Protein AF-A0A7S1PV96-F1 (afdb_monomer)

Secondary structure (DSSP, 8-state):
--PPPP-------S-----EETT-GGGGTTSPPP-TT-EEEE-TT-EEEE-S-PPPEEEEEESSEEEE-TTS-----EEEEEESSSEEES--SSS---S--

Foldseek 3Di:
DDDDDDPPPPPDPDDDADEAEQQDCVQVVNHGHDAAQAEEEQADSYHYEDPAAHHAYAEYEFNAHYEYDLPEAYDHHYVYYHYDVYYYYYADPVGHRPYHD

Structure (mmCIF, N/CA/C/O backbone):
data_AF-A0A7S1PV96-F1
#
_entry.id   AF-A0A7S1PV96-F1
#
loop_
_atom_site.group_PDB
_atom_site.id
_atom_site.type_symbol
_atom_site.label_atom_id
_atom_site.label_alt_id
_atom_site.label_comp_id
_atom_site.label_asym_id
_atom_site.label_entity_id
_atom_site.label_seq_id
_atom_site.pdbx_PDB_ins_code
_atom_site.Cartn_x
_atom_site.Cartn_y
_atom_site.Cartn_z
_atom_site.occupancy
_atom_site.B_iso_or_equiv
_atom_site.auth_seq_id
_atom_site.auth_comp_id
_atom_site.auth_asym_id
_atom_site.auth_atom_id
_atom_site.pdbx_PDB_model_num
ATOM 1 N N . VAL A 1 1 ? -42.827 25.009 -18.031 1.00 42.06 1 VAL A N 1
ATOM 2 C CA . VAL A 1 1 ? -41.411 24.624 -18.232 1.00 42.06 1 VAL A CA 1
ATOM 3 C C . VAL A 1 1 ? -40.568 25.651 -17.501 1.00 42.06 1 VAL A C 1
ATOM 5 O O . VAL A 1 1 ? -40.749 26.827 -17.779 1.00 42.06 1 VAL A O 1
ATOM 8 N N . GLY A 1 2 ? -39.759 25.236 -16.527 1.00 37.66 2 GLY A N 1
ATOM 9 C CA . GLY A 1 2 ? -38.915 26.142 -15.740 1.00 37.66 2 GLY A CA 1
ATOM 10 C C . GLY A 1 2 ? -38.815 25.703 -14.283 1.00 37.66 2 GLY A C 1
ATOM 11 O O . GLY A 1 2 ? -39.507 26.248 -13.433 1.00 37.66 2 GLY A O 1
ATOM 12 N N . ALA A 1 3 ? -37.998 24.685 -14.011 1.00 38.09 3 ALA A N 1
ATOM 13 C CA . ALA A 1 3 ? -37.582 24.362 -12.651 1.00 38.09 3 ALA A CA 1
ATOM 14 C C . ALA A 1 3 ? -36.321 25.176 -12.338 1.00 38.09 3 ALA A C 1
ATOM 16 O O . ALA A 1 3 ? -35.302 25.044 -13.014 1.00 38.09 3 ALA A O 1
ATOM 17 N N . THR A 1 4 ? -36.421 26.047 -11.341 1.00 42.91 4 THR A N 1
ATOM 18 C CA . THR A 1 4 ? -35.312 26.805 -10.761 1.00 42.91 4 THR A CA 1
ATOM 19 C C . THR A 1 4 ? -34.338 25.828 -10.084 1.00 42.91 4 THR A C 1
ATOM 21 O O . THR A 1 4 ? -34.804 24.977 -9.321 1.00 42.91 4 THR A O 1
ATOM 24 N N . PRO A 1 5 ? -33.013 25.905 -10.311 1.00 41.81 5 PRO A N 1
ATOM 25 C CA . PRO A 1 5 ? -32.063 25.053 -9.605 1.00 41.81 5 PRO A CA 1
ATOM 26 C C . PRO A 1 5 ? -32.048 25.439 -8.124 1.00 41.81 5 PRO A C 1
ATOM 28 O O . PRO A 1 5 ? -31.762 26.583 -7.771 1.00 41.81 5 PRO A O 1
ATOM 31 N N . ALA A 1 6 ? -32.393 24.493 -7.254 1.00 46.78 6 ALA A N 1
ATOM 32 C CA . ALA A 1 6 ? -32.249 24.655 -5.818 1.00 46.78 6 ALA A CA 1
ATOM 33 C C . ALA A 1 6 ? -30.753 24.661 -5.472 1.00 46.78 6 ALA A C 1
ATOM 35 O O . ALA A 1 6 ? -30.044 23.687 -5.722 1.00 46.78 6 ALA A O 1
ATOM 36 N N . ASN A 1 7 ? -30.284 25.763 -4.891 1.00 51.75 7 ASN A N 1
ATOM 37 C CA . ASN A 1 7 ? -28.952 25.877 -4.309 1.00 51.75 7 ASN A CA 1
ATOM 38 C C . ASN A 1 7 ? -28.863 24.955 -3.083 1.00 51.75 7 ASN A C 1
ATOM 40 O O . ASN A 1 7 ? -29.189 25.349 -1.964 1.00 51.75 7 ASN A O 1
ATOM 44 N N . GLY A 1 8 ? -28.459 23.706 -3.300 1.00 38.81 8 G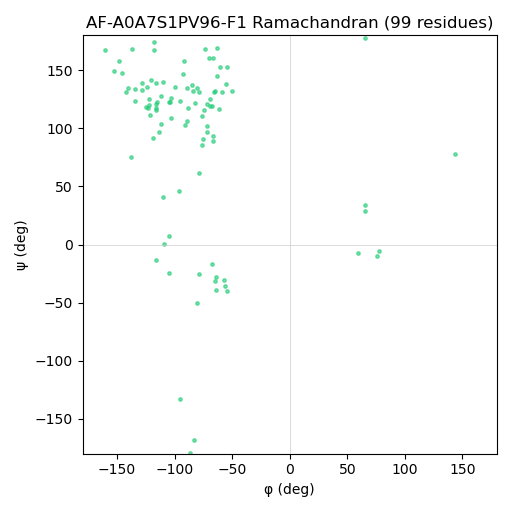LY A N 1
ATOM 45 C CA . GLY A 1 8 ? -28.098 22.787 -2.230 1.00 38.81 8 GLY A CA 1
ATOM 46 C C . GLY A 1 8 ? -26.733 23.165 -1.670 1.00 38.81 8 GLY A C 1
ATOM 47 O O . GLY A 1 8 ? -25.713 22.693 -2.161 1.00 38.81 8 GLY A O 1
ATOM 48 N N . ASN A 1 9 ? -26.699 24.013 -0.642 1.00 49.50 9 ASN A N 1
ATOM 49 C CA . ASN A 1 9 ? -25.502 24.184 0.177 1.00 49.50 9 ASN A CA 1
ATOM 50 C C . ASN A 1 9 ? -25.252 22.879 0.945 1.00 49.50 9 ASN A C 1
ATOM 52 O O . ASN A 1 9 ? -25.803 22.672 2.025 1.00 49.50 9 ASN A O 1
ATOM 56 N N . ALA A 1 10 ? -24.432 21.986 0.394 1.00 57.59 10 ALA A N 1
ATOM 57 C CA . ALA A 1 10 ? -23.911 20.850 1.140 1.00 57.59 10 ALA A CA 1
ATOM 58 C C . ALA A 1 10 ? -22.795 21.350 2.069 1.00 57.59 10 ALA A C 1
ATOM 60 O O . ALA A 1 10 ? -21.617 21.334 1.719 1.00 57.59 10 ALA A O 1
ATOM 61 N N . VAL A 1 11 ? -23.163 21.835 3.257 1.00 61.00 11 VAL A N 1
ATOM 62 C CA . VAL A 1 11 ? -22.195 22.010 4.345 1.00 61.00 11 VAL A CA 1
ATOM 63 C C . VAL A 1 11 ? -21.841 20.612 4.831 1.00 61.00 11 VAL A C 1
ATOM 65 O O . VAL A 1 11 ? -22.587 20.010 5.599 1.00 61.00 11 VAL A O 1
ATOM 68 N N . VAL A 1 12 ? -20.733 20.061 4.341 1.00 59.75 12 VAL A N 1
ATOM 69 C CA . VAL A 1 12 ? -20.205 18.818 4.898 1.00 59.75 12 VAL A CA 1
ATOM 70 C C . VAL A 1 12 ? -19.260 19.153 6.034 1.00 59.75 12 VAL A C 1
ATOM 72 O O . VAL A 1 12 ? -18.139 19.609 5.833 1.00 59.75 12 VAL A O 1
ATOM 75 N N . THR A 1 13 ? -19.738 18.909 7.248 1.00 63.22 13 THR A N 1
ATOM 76 C CA . THR A 1 13 ? -18.966 18.974 8.489 1.00 63.22 13 THR A CA 1
ATOM 77 C C . THR A 1 13 ? -18.130 17.696 8.633 1.00 63.22 13 THR A C 1
ATOM 79 O O . THR A 1 13 ? -18.347 16.890 9.531 1.00 63.22 13 THR A O 1
ATOM 82 N N . GLY A 1 14 ? -17.218 17.452 7.690 1.00 62.22 14 GLY A N 1
ATOM 83 C CA . GLY A 1 14 ? -16.395 16.245 7.649 1.00 62.22 14 GLY A CA 1
ATOM 84 C C . GLY A 1 14 ? -15.063 16.489 6.949 1.00 62.22 14 GLY A C 1
ATOM 85 O O . GLY A 1 14 ? -14.964 17.325 6.054 1.00 62.22 14 GLY A O 1
ATOM 86 N N . THR A 1 15 ? -14.022 15.769 7.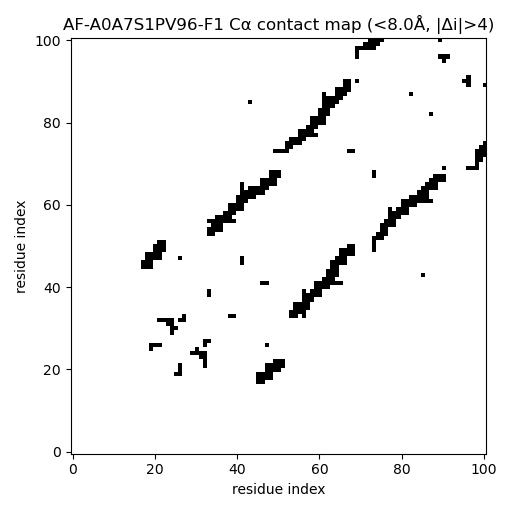362 1.00 64.25 15 THR A N 1
ATOM 87 C CA . THR A 1 15 ? -12.735 15.771 6.663 1.00 64.25 15 THR A CA 1
ATOM 88 C C . THR A 1 15 ? -12.802 14.812 5.486 1.00 64.25 15 THR A C 1
ATOM 90 O O . THR A 1 15 ? -13.035 13.619 5.668 1.00 64.25 15 THR A O 1
ATOM 93 N N . TYR A 1 16 ? -12.560 15.323 4.286 1.00 63.91 16 TYR A N 1
ATOM 94 C CA . TYR A 1 16 ? -12.352 14.494 3.107 1.00 63.91 16 TYR A CA 1
ATOM 95 C C . TYR A 1 16 ? -10.872 14.155 2.989 1.00 63.91 16 TYR A C 1
ATOM 97 O O . TYR A 1 16 ? -10.020 15.032 3.128 1.00 63.91 16 TYR A O 1
ATOM 105 N N . GLN A 1 17 ? -10.568 12.891 2.719 1.00 67.19 17 GLN A N 1
ATOM 106 C CA . GLN A 1 17 ? -9.218 12.445 2.405 1.00 67.19 17 GLN A CA 1
ATOM 107 C C . GLN A 1 17 ? -9.240 11.744 1.051 1.00 67.19 17 GLN A C 1
ATOM 109 O O . GLN A 1 17 ? -10.130 10.937 0.782 1.00 67.19 17 GLN A O 1
ATOM 114 N N . TYR A 1 18 ? -8.257 12.053 0.209 1.00 77.38 18 TYR A N 1
ATOM 115 C CA . TYR A 1 18 ? -7.977 11.247 -0.971 1.00 77.38 18 TYR A CA 1
ATOM 116 C C . TYR A 1 18 ? -7.293 9.964 -0.504 1.00 77.38 18 TYR A C 1
ATOM 118 O O . TYR A 1 18 ? -6.225 10.014 0.106 1.00 77.38 18 TYR A O 1
ATOM 126 N N . ILE A 1 19 ? -7.960 8.834 -0.727 1.00 88.00 19 ILE A N 1
ATOM 127 C CA . ILE A 1 19 ? -7.487 7.507 -0.342 1.00 88.00 19 ILE A CA 1
ATOM 128 C C . ILE A 1 19 ? -7.425 6.650 -1.601 1.00 88.00 19 ILE A C 1
ATOM 130 O O . ILE A 1 19 ? -8.427 6.488 -2.303 1.00 88.00 19 ILE A O 1
ATOM 134 N N . ASP A 1 20 ? -6.255 6.079 -1.842 1.00 94.56 20 ASP A N 1
ATOM 135 C CA . ASP A 1 20 ? -6.005 5.114 -2.899 1.00 94.56 20 ASP A CA 1
ATOM 136 C C . ASP A 1 20 ? -6.181 3.686 -2.373 1.00 94.56 20 ASP A C 1
ATOM 138 O O . ASP A 1 20 ? -5.893 3.392 -1.213 1.00 94.56 20 ASP A O 1
ATOM 142 N N . LEU A 1 21 ? -6.648 2.780 -3.233 1.00 96.38 21 LEU A N 1
ATOM 143 C CA . LEU A 1 21 ? -6.705 1.348 -2.926 1.00 96.38 21 LEU A CA 1
ATOM 144 C C . LEU A 1 21 ? -5.509 0.654 -3.568 1.00 96.38 21 LEU A C 1
ATOM 146 O O . LEU A 1 21 ? -5.233 0.891 -4.745 1.00 96.38 21 LEU A O 1
ATOM 150 N N . TRP A 1 22 ? -4.834 -0.232 -2.842 1.00 97.12 22 TRP A N 1
ATOM 151 C CA . TRP A 1 22 ? -3.692 -0.986 -3.357 1.00 97.12 22 TRP A CA 1
ATOM 152 C C . TRP A 1 22 ? -4.032 -1.737 -4.651 1.00 97.12 22 TRP A C 1
ATOM 154 O O . TRP A 1 22 ? -3.240 -1.750 -5.588 1.00 97.12 22 TRP A O 1
ATOM 164 N N . SER A 1 23 ? -5.224 -2.327 -4.750 1.00 96.25 23 SER A N 1
ATOM 165 C CA . SER A 1 23 ? -5.661 -3.079 -5.934 1.00 96.25 23 SER A CA 1
ATOM 166 C C . SER A 1 23 ? -5.884 -2.221 -7.189 1.00 96.25 23 SER A C 1
ATOM 168 O O . SER A 1 23 ? -5.957 -2.755 -8.300 1.00 96.25 23 SER A O 1
ATOM 170 N N . ARG A 1 24 ? -6.015 -0.893 -7.051 1.00 96.00 24 ARG A N 1
ATOM 171 C CA . ARG A 1 24 ? -6.347 -0.009 -8.174 1.00 96.00 24 ARG A CA 1
ATOM 172 C C . ARG A 1 24 ? -5.111 0.367 -8.973 1.00 96.00 24 ARG A C 1
ATOM 174 O O . ARG A 1 24 ? -4.140 0.892 -8.449 1.00 96.00 24 ARG A O 1
ATOM 181 N N . TRP A 1 25 ? -5.230 0.239 -10.287 1.00 94.12 25 TRP A N 1
ATOM 182 C CA . TRP A 1 25 ? -4.226 0.705 -11.240 1.00 94.12 25 TRP A CA 1
ATOM 183 C C . TRP A 1 25 ? -3.897 2.206 -11.144 1.00 94.12 25 TRP A C 1
ATOM 185 O O . TRP A 1 25 ? -2.764 2.618 -11.382 1.00 94.12 25 TRP A O 1
ATOM 195 N N . THR A 1 26 ? -4.862 3.042 -10.745 1.00 93.50 26 THR A N 1
ATOM 196 C CA . THR A 1 26 ? -4.655 4.490 -10.566 1.00 93.50 26 THR A CA 1
ATOM 197 C C . THR A 1 26 ? -3.655 4.814 -9.456 1.00 93.50 26 THR A C 1
ATOM 199 O O . THR A 1 26 ? -2.970 5.827 -9.543 1.00 93.50 26 THR A O 1
ATOM 202 N N . THR A 1 27 ? -3.525 3.938 -8.457 1.00 95.69 27 THR A N 1
ATOM 203 C CA . THR A 1 27 ? -2.565 4.059 -7.347 1.00 95.69 27 THR A CA 1
ATOM 204 C C . THR A 1 27 ? -1.120 3.980 -7.837 1.00 95.69 27 THR A C 1
ATOM 206 O O . THR A 1 27 ? -0.234 4.630 -7.287 1.00 95.69 27 THR A O 1
ATOM 209 N N . TRP A 1 28 ? -0.893 3.218 -8.909 1.00 94.94 28 TRP A N 1
ATOM 210 C CA . TRP A 1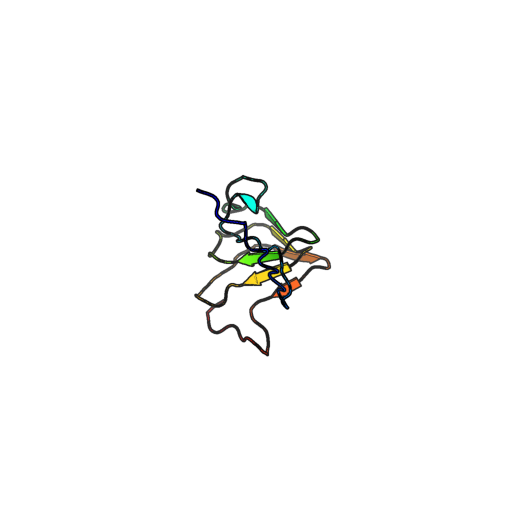 28 ? 0.424 2.880 -9.450 1.00 94.94 28 TRP A CA 1
ATOM 211 C C . TRP A 1 28 ? 0.672 3.571 -10.793 1.00 94.94 28 TRP A C 1
ATOM 213 O O . TRP A 1 28 ? 1.159 2.970 -11.748 1.00 94.94 28 TRP A O 1
ATOM 223 N N . GLY A 1 29 ? 0.270 4.838 -10.911 1.00 92.31 29 GLY A N 1
ATOM 224 C CA . GLY A 1 29 ? 0.510 5.629 -12.122 1.00 92.31 29 GLY A CA 1
ATOM 225 C C . GLY A 1 29 ? -0.231 5.118 -13.363 1.00 92.31 29 GLY A C 1
ATOM 226 O O . GLY A 1 29 ? 0.288 5.228 -14.470 1.00 92.31 29 GLY A O 1
ATOM 227 N N . ASN A 1 30 ? -1.441 4.573 -13.189 1.00 93.31 30 ASN A N 1
ATOM 228 C CA . ASN A 1 30 ? -2.248 3.930 -14.238 1.00 93.31 30 ASN A CA 1
ATOM 229 C C . ASN A 1 30 ? -1.629 2.641 -14.803 1.00 93.31 30 ASN A C 1
ATOM 231 O O . ASN A 1 30 ? -1.870 2.283 -15.957 1.00 93.31 30 ASN A O 1
ATOM 235 N N . THR A 1 31 ? -0.855 1.929 -13.986 1.00 92.94 31 THR A N 1
ATOM 236 C CA . THR A 1 31 ? -0.329 0.592 -14.297 1.00 92.94 31 THR A CA 1
ATOM 237 C C . THR A 1 31 ? -0.863 -0.439 -13.307 1.00 92.94 31 THR A C 1
ATOM 239 O O . THR A 1 31 ? -1.494 -0.080 -12.317 1.00 92.94 31 THR A O 1
ATOM 242 N N . ALA A 1 32 ? -0.692 -1.731 -13.590 1.00 94.50 32 ALA A N 1
ATOM 243 C CA . ALA A 1 32 ? -1.127 -2.774 -12.664 1.00 94.50 32 ALA A CA 1
ATOM 244 C C . ALA A 1 32 ? -0.401 -2.652 -11.304 1.00 94.50 32 ALA A C 1
ATOM 246 O O . ALA A 1 32 ? 0.724 -2.152 -11.264 1.00 94.50 32 ALA A O 1
ATOM 247 N N . PRO A 1 33 ? -1.016 -3.113 -10.198 1.00 97.06 33 PRO A N 1
ATOM 248 C CA . PRO A 1 33 ? -0.323 -3.215 -8.919 1.00 97.06 33 PRO A CA 1
ATOM 249 C C . PRO A 1 33 ? 0.979 -4.025 -9.009 1.00 97.06 33 PRO A C 1
ATOM 251 O O . PRO A 1 33 ? 1.062 -4.914 -9.862 1.00 97.06 33 PRO A O 1
ATOM 254 N N . PRO A 1 34 ? 1.962 -3.756 -8.125 1.00 97.44 34 PRO A N 1
ATOM 255 C CA . PRO A 1 34 ? 3.242 -4.459 -8.104 1.00 97.44 34 PRO A CA 1
ATOM 256 C C . PRO A 1 34 ? 3.076 -5.982 -8.111 1.00 97.44 34 PRO A C 1
ATOM 258 O O . PRO A 1 34 ? 2.275 -6.528 -7.342 1.00 97.44 34 PRO A O 1
ATOM 261 N N . ALA A 1 35 ? 3.824 -6.649 -8.989 1.00 97.38 35 ALA A N 1
ATOM 262 C CA . ALA A 1 35 ? 3.837 -8.097 -9.119 1.00 97.38 35 ALA A CA 1
ATOM 263 C C . ALA A 1 35 ? 4.849 -8.741 -8.154 1.00 97.38 35 ALA A C 1
ATOM 265 O O . ALA A 1 35 ? 5.505 -8.077 -7.352 1.00 97.38 35 ALA A O 1
ATOM 266 N N . GLU A 1 36 ? 4.957 -10.068 -8.202 1.00 97.62 36 GLU A N 1
ATOM 267 C CA . GLU A 1 36 ? 5.914 -10.816 -7.387 1.00 97.62 36 GLU A CA 1
ATOM 268 C C . GLU A 1 36 ? 7.357 -10.370 -7.671 1.00 97.62 36 GLU A C 1
ATOM 270 O O . GLU A 1 36 ? 7.774 -10.276 -8.824 1.00 97.62 36 GLU A O 1
ATOM 275 N N . GLY A 1 37 ? 8.117 -10.089 -6.612 1.00 97.25 37 GLY A N 1
ATOM 276 C CA . GLY A 1 37 ? 9.491 -9.592 -6.695 1.00 97.25 37 GLY A CA 1
ATOM 277 C C . GLY A 1 37 ? 9.622 -8.103 -7.031 1.00 97.25 37 GLY A C 1
ATOM 278 O O . GLY A 1 37 ? 10.732 -7.573 -6.963 1.00 97.25 37 GLY A O 1
ATOM 279 N N . ASP A 1 38 ? 8.526 -7.399 -7.330 1.00 98.00 38 ASP A N 1
ATOM 280 C CA . ASP A 1 38 ? 8.568 -5.960 -7.590 1.00 98.00 38 ASP A CA 1
ATOM 281 C C . ASP A 1 38 ? 8.771 -5.149 -6.304 1.00 98.00 38 ASP A C 1
ATOM 283 O O . ASP A 1 38 ? 8.677 -5.637 -5.172 1.00 98.00 38 ASP A O 1
ATOM 287 N N . SER A 1 39 ? 9.061 -3.861 -6.490 1.00 97.38 39 SER A N 1
ATOM 288 C CA . SER A 1 39 ? 9.138 -2.883 -5.407 1.00 97.38 39 SER A CA 1
ATOM 289 C C . SER A 1 39 ? 7.973 -1.898 -5.474 1.00 97.38 39 SER A C 1
ATOM 291 O O . SER A 1 39 ? 7.611 -1.428 -6.549 1.00 97.38 39 SER A O 1
ATOM 293 N N . ALA A 1 40 ? 7.418 -1.548 -4.316 1.00 97.31 40 ALA A N 1
ATOM 294 C CA . ALA A 1 40 ? 6.315 -0.605 -4.174 1.00 97.31 40 ALA A CA 1
ATOM 295 C C . ALA A 1 40 ? 6.759 0.634 -3.388 1.00 97.31 40 ALA A C 1
ATOM 297 O O . ALA A 1 40 ? 7.447 0.521 -2.371 1.00 97.31 40 ALA A O 1
ATOM 298 N N . VAL A 1 41 ? 6.328 1.819 -3.823 1.00 97.19 41 VAL A N 1
ATOM 299 C CA . VAL A 1 41 ? 6.589 3.081 -3.117 1.00 97.19 41 VAL A CA 1
ATOM 300 C C . VAL A 1 41 ? 5.268 3.784 -2.836 1.00 97.19 41 VAL A C 1
ATOM 302 O O . VAL A 1 41 ? 4.559 4.167 -3.761 1.00 97.19 41 VAL A O 1
ATOM 305 N N . VAL A 1 42 ? 4.955 3.977 -1.556 1.00 97.00 42 VAL A N 1
ATOM 306 C CA . VAL A 1 42 ? 3.857 4.837 -1.101 1.00 97.00 42 VAL A CA 1
ATOM 307 C C . VAL A 1 42 ? 4.431 6.231 -0.887 1.00 97.00 42 VAL A C 1
ATOM 309 O O . VAL A 1 42 ? 5.135 6.469 0.098 1.00 97.00 42 VAL A O 1
ATOM 312 N N . SER A 1 43 ? 4.170 7.129 -1.834 1.00 95.81 43 SER A N 1
ATOM 313 C CA . SER A 1 43 ? 4.804 8.452 -1.903 1.00 95.81 43 SER A CA 1
ATOM 314 C C 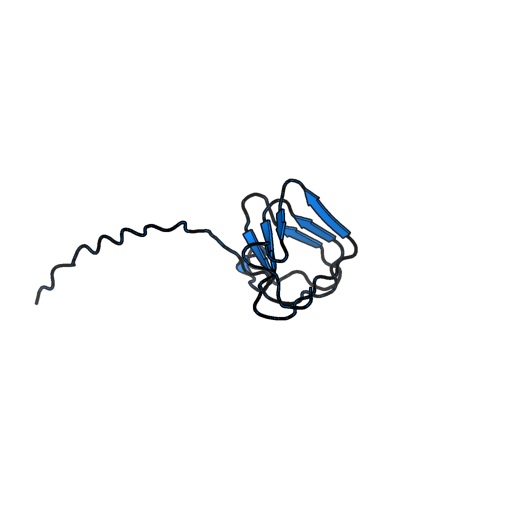. SER A 1 43 ? 4.340 9.393 -0.788 1.00 95.81 43 SER A C 1
ATOM 316 O O . SER A 1 43 ? 3.286 9.200 -0.184 1.00 95.81 43 SER A O 1
ATOM 318 N N . GLU A 1 44 ? 5.117 10.442 -0.519 1.00 95.12 44 GLU A N 1
ATOM 319 C CA . GLU A 1 44 ? 4.719 11.502 0.413 1.00 95.12 44 GLU A CA 1
ATOM 320 C C . GLU A 1 44 ? 3.366 12.120 0.011 1.00 95.12 44 GLU A C 1
ATOM 322 O O . GLU A 1 44 ? 3.080 12.325 -1.168 1.00 95.12 44 GLU A O 1
ATOM 327 N N . GLY A 1 45 ? 2.503 12.379 0.998 1.00 91.94 45 GLY A N 1
ATOM 328 C CA . GLY A 1 45 ? 1.146 12.891 0.777 1.00 91.94 45 GLY A CA 1
ATOM 329 C C . GLY A 1 45 ? 0.136 11.853 0.267 1.00 91.94 45 GLY A C 1
ATOM 330 O O . GLY A 1 45 ? -1.064 12.126 0.289 1.00 91.94 45 GLY A O 1
ATOM 331 N N . GLN A 1 46 ? 0.582 10.656 -0.130 1.00 93.69 46 GLN A N 1
ATOM 332 C CA . GLN A 1 46 ? -0.293 9.567 -0.557 1.00 93.69 46 GLN A CA 1
ATOM 333 C C . GLN A 1 46 ? -0.794 8.758 0.645 1.00 93.69 46 GLN A C 1
ATOM 335 O O . GLN A 1 46 ? -0.028 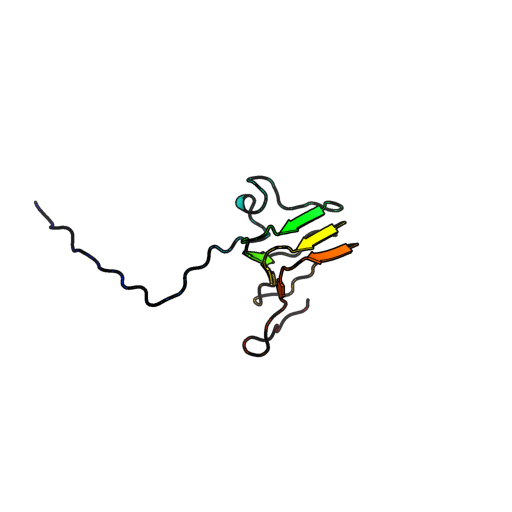8.421 1.549 1.00 93.69 46 GLN A O 1
ATOM 340 N N . THR A 1 47 ? -2.080 8.406 0.643 1.00 95.69 47 THR A N 1
ATOM 341 C CA . THR A 1 47 ? -2.654 7.427 1.577 1.00 95.69 47 THR A CA 1
ATOM 342 C C . THR A 1 47 ? -3.149 6.226 0.788 1.00 95.69 47 THR A C 1
ATOM 344 O O . THR A 1 47 ? -4.077 6.359 -0.003 1.00 95.69 47 THR A O 1
ATOM 347 N N . VAL A 1 48 ? -2.547 5.061 1.021 1.00 96.69 48 VAL A N 1
ATOM 348 C CA . VAL A 1 48 ? -2.894 3.795 0.369 1.00 96.69 48 VAL A CA 1
ATOM 349 C C . VAL A 1 48 ? -3.502 2.846 1.394 1.00 96.69 48 VAL A C 1
ATOM 351 O O . VAL A 1 48 ? -2.917 2.576 2.446 1.00 96.69 48 VAL A O 1
ATOM 354 N N . VAL A 1 49 ? -4.677 2.316 1.074 1.00 96.69 49 VAL A N 1
ATOM 355 C CA . VAL A 1 49 ? -5.308 1.228 1.816 1.00 96.69 49 VAL A CA 1
ATOM 356 C C . VAL A 1 49 ? -4.967 -0.094 1.145 1.00 96.69 49 VAL A C 1
ATOM 358 O O . VAL A 1 49 ? -5.252 -0.292 -0.034 1.00 96.69 49 VAL A O 1
ATOM 361 N N . LEU A 1 50 ? -4.375 -1.007 1.909 1.00 96.94 50 LEU A N 1
ATOM 362 C CA . LEU A 1 50 ? -4.206 -2.395 1.521 1.00 96.94 50 LEU A CA 1
ATOM 363 C C . LEU A 1 50 ? -5.574 -3.076 1.586 1.00 96.94 50 LEU A C 1
ATOM 365 O O . LEU A 1 50 ? -6.071 -3.364 2.670 1.00 96.94 50 LEU A O 1
ATOM 369 N N . ASP A 1 51 ? -6.191 -3.270 0.426 1.00 95.88 51 ASP A N 1
ATOM 370 C CA . ASP A 1 51 ? -7.514 -3.874 0.241 1.00 95.88 51 ASP A CA 1
ATOM 371 C C . ASP A 1 51 ? -7.435 -5.274 -0.388 1.00 95.88 51 ASP A C 1
ATOM 373 O O . ASP A 1 51 ? -8.449 -5.923 -0.622 1.00 95.88 51 ASP A O 1
ATOM 377 N N . THR A 1 52 ? -6.241 -5.773 -0.685 1.00 95.31 52 THR A N 1
ATOM 378 C CA . THR A 1 52 ? -6.003 -7.132 -1.184 1.00 95.31 52 THR A CA 1
ATOM 379 C C . THR A 1 52 ? -4.646 -7.616 -0.692 1.00 95.31 52 THR A C 1
ATOM 381 O O . THR A 1 52 ? -3.793 -6.795 -0.370 1.00 95.31 52 THR A O 1
ATOM 384 N N . THR A 1 53 ? -4.442 -8.932 -0.638 1.00 96.31 53 THR A N 1
ATOM 385 C CA . THR A 1 53 ? -3.126 -9.524 -0.349 1.00 96.31 53 THR A CA 1
ATOM 386 C C . THR A 1 53 ? -2.257 -9.414 -1.610 1.00 96.31 53 THR A C 1
ATOM 388 O O . THR A 1 53 ? -2.601 -10.057 -2.607 1.00 96.31 53 THR A O 1
ATOM 391 N N . PRO A 1 54 ? -1.204 -8.571 -1.640 1.00 96.31 54 PRO A N 1
ATOM 392 C CA . PRO A 1 54 ? -0.252 -8.537 -2.746 1.00 96.31 54 PRO A CA 1
ATOM 393 C C . PRO A 1 54 ? 0.563 -9.838 -2.825 1.00 96.31 54 PRO A C 1
ATOM 395 O O . PRO A 1 54 ? 0.663 -10.559 -1.830 1.00 96.31 54 PRO A O 1
ATOM 398 N N . PRO A 1 55 ? 1.176 -10.135 -3.985 1.00 97.12 55 PRO A N 1
ATOM 399 C CA . PRO A 1 55 ? 2.206 -11.168 -4.067 1.00 97.12 55 PRO A CA 1
ATOM 400 C C . PRO A 1 55 ? 3.429 -10.791 -3.213 1.00 97.12 55 PRO A C 1
ATOM 402 O O . PRO A 1 55 ? 3.548 -9.651 -2.763 1.00 97.12 55 PRO A O 1
ATOM 405 N N . GLN A 1 56 ? 4.357 -11.730 -3.014 1.00 97.25 56 GLN A N 1
ATOM 406 C CA . GLN A 1 56 ? 5.592 -11.462 -2.277 1.00 97.25 56 GLN A CA 1
ATOM 407 C C . GLN A 1 56 ? 6.415 -10.381 -2.990 1.00 97.25 56 GLN A C 1
ATOM 409 O O . GLN A 1 56 ? 6.879 -10.573 -4.113 1.00 97.25 56 GLN A O 1
ATOM 414 N N . LEU A 1 57 ? 6.608 -9.243 -2.330 1.00 98.25 57 LEU A N 1
ATOM 415 C CA . LEU A 1 57 ? 7.350 -8.109 -2.871 1.00 98.25 57 LEU A CA 1
ATOM 416 C C . LEU A 1 57 ? 8.826 -8.187 -2.480 1.00 98.25 57 LEU A C 1
ATOM 418 O O . LEU A 1 57 ? 9.210 -8.797 -1.481 1.00 98.25 57 LEU A O 1
ATOM 422 N N . TYR A 1 58 ? 9.680 -7.514 -3.239 1.00 98.12 58 TYR A N 1
ATOM 423 C CA . TYR A 1 58 ? 11.071 -7.353 -2.832 1.00 98.12 58 TYR A CA 1
ATOM 424 C C . TYR A 1 58 ? 11.215 -6.223 -1.806 1.00 98.12 58 TYR A C 1
ATOM 426 O O . TYR A 1 58 ? 11.778 -6.417 -0.728 1.00 98.12 58 TYR A O 1
ATOM 434 N N . LEU A 1 59 ? 10.663 -5.044 -2.104 1.00 97.69 59 LEU A N 1
ATOM 435 C CA . LEU A 1 59 ? 10.826 -3.849 -1.275 1.00 97.69 59 LEU A CA 1
ATOM 436 C C . LEU A 1 59 ? 9.540 -3.020 -1.219 1.00 97.69 59 LEU A C 1
ATOM 438 O O . LEU A 1 59 ? 8.977 -2.671 -2.250 1.00 97.69 59 LEU A O 1
ATOM 442 N N . VAL A 1 60 ? 9.122 -2.627 -0.017 1.00 97.75 60 VAL A N 1
ATOM 443 C CA . VAL A 1 60 ? 8.050 -1.647 0.203 1.00 97.75 60 VAL A CA 1
ATOM 444 C C . VAL A 1 60 ? 8.631 -0.424 0.901 1.00 97.75 60 VAL A C 1
ATOM 446 O O . VAL A 1 60 ? 9.109 -0.525 2.029 1.00 97.75 60 VAL A O 1
ATOM 449 N N . ILE A 1 61 ? 8.581 0.739 0.251 1.00 97.88 61 ILE A N 1
ATOM 450 C CA . ILE A 1 61 ? 8.982 2.020 0.845 1.00 97.88 61 ILE A CA 1
ATOM 451 C C . ILE A 1 61 ? 7.729 2.826 1.177 1.00 97.88 61 ILE A C 1
ATOM 453 O O . ILE A 1 61 ? 6.930 3.140 0.297 1.00 97.88 61 ILE A O 1
ATOM 457 N N . VAL A 1 62 ? 7.570 3.202 2.442 1.00 97.81 62 VAL A N 1
ATOM 458 C CA . VAL A 1 62 ? 6.437 3.989 2.929 1.00 97.81 62 VAL A CA 1
ATOM 459 C C . VAL A 1 62 ? 6.909 5.374 3.348 1.00 97.81 62 VAL A C 1
ATOM 461 O O . VAL A 1 62 ? 7.493 5.542 4.418 1.00 97.81 62 VAL A O 1
ATOM 464 N N . MET A 1 63 ? 6.638 6.362 2.496 1.00 97.12 63 MET A N 1
ATOM 465 C CA . MET A 1 63 ? 6.870 7.791 2.749 1.00 97.12 63 MET A CA 1
ATOM 466 C C . MET A 1 63 ? 5.567 8.549 3.039 1.00 97.12 63 MET A C 1
ATOM 468 O O . MET A 1 63 ? 5.584 9.566 3.723 1.00 97.12 63 MET A O 1
ATOM 472 N N . GLY A 1 64 ? 4.434 8.036 2.554 1.00 96.00 64 GLY A N 1
ATOM 473 C CA . GLY A 1 64 ? 3.086 8.491 2.896 1.00 96.00 64 GLY A CA 1
ATOM 474 C C . GLY A 1 64 ? 2.455 7.662 4.015 1.00 96.00 64 GLY A C 1
ATOM 475 O O . GLY A 1 64 ? 3.081 7.388 5.038 1.00 96.00 64 GLY A O 1
ATOM 476 N N . HIS A 1 65 ? 1.207 7.235 3.828 1.00 96.56 65 HIS A N 1
ATOM 477 C CA . HIS A 1 65 ? 0.484 6.384 4.777 1.00 96.56 65 HIS A CA 1
ATOM 478 C C . HIS A 1 65 ? 0.018 5.092 4.105 1.00 96.56 65 HIS A C 1
ATOM 480 O O . HIS A 1 65 ? -0.798 5.131 3.194 1.00 96.56 65 HIS A O 1
ATOM 486 N N . LEU A 1 66 ? 0.505 3.946 4.578 1.00 96.75 66 LEU A N 1
ATOM 487 C CA . LEU A 1 66 ? -0.008 2.624 4.224 1.00 96.75 66 LEU A CA 1
ATOM 488 C C . LEU A 1 66 ? -0.857 2.076 5.379 1.00 96.75 66 LEU A C 1
ATOM 490 O O . LEU A 1 66 ? -0.371 1.963 6.508 1.00 96.75 66 LEU A O 1
ATOM 494 N N . LYS A 1 67 ? -2.120 1.737 5.113 1.00 95.44 67 LYS A N 1
ATOM 495 C CA . LYS A 1 67 ? -3.067 1.230 6.118 1.00 95.44 67 LYS A CA 1
ATOM 496 C C . LYS A 1 67 ? -3.720 -0.072 5.667 1.00 95.44 67 LYS A C 1
ATOM 498 O O . LYS A 1 67 ? -4.153 -0.165 4.531 1.00 95.44 67 LYS A O 1
ATOM 503 N N . PHE A 1 68 ? -3.886 -1.031 6.570 1.00 94.88 68 PHE A N 1
ATOM 504 C CA . PHE A 1 68 ? -4.624 -2.262 6.279 1.00 94.88 68 PHE A CA 1
ATOM 505 C C . PHE A 1 68 ? -6.136 -2.047 6.383 1.00 94.88 68 PHE A C 1
ATOM 507 O O . PHE A 1 68 ? -6.630 -1.429 7.335 1.00 94.88 68 PHE A O 1
ATOM 514 N N . GLU A 1 69 ? -6.878 -2.565 5.405 1.00 91.81 69 GLU A N 1
ATOM 515 C CA . GLU A 1 69 ? -8.331 -2.654 5.482 1.00 91.81 69 GLU A CA 1
ATOM 516 C C . GLU A 1 69 ? -8.736 -3.685 6.547 1.00 91.81 69 GLU A C 1
ATOM 518 O O . GLU A 1 69 ? -8.322 -4.836 6.507 1.00 91.81 69 GLU A O 1
ATOM 523 N N . ASN A 1 70 ? -9.569 -3.281 7.507 1.00 88.94 70 ASN A N 1
ATOM 524 C CA . ASN A 1 70 ? -9.997 -4.134 8.622 1.00 88.94 70 ASN A CA 1
ATOM 525 C C . ASN A 1 70 ? -11.351 -4.810 8.347 1.00 88.94 70 ASN A C 1
ATOM 527 O O . ASN A 1 70 ? -12.262 -4.734 9.167 1.00 88.94 70 ASN A O 1
ATOM 531 N N . THR A 1 71 ? -11.523 -5.376 7.155 1.00 87.12 71 THR A N 1
ATOM 532 C CA . THR A 1 71 ? -12.757 -6.087 6.764 1.00 87.12 71 THR A CA 1
ATOM 533 C C . THR A 1 71 ? -12.521 -7.571 6.487 1.00 87.12 71 THR A C 1
ATOM 535 O O . THR A 1 71 ? -13.485 -8.329 6.364 1.00 87.12 71 THR A O 1
ATOM 538 N N . LYS A 1 72 ? -11.256 -7.989 6.361 1.00 85.81 72 LYS A N 1
ATOM 539 C CA . LYS A 1 72 ? -10.838 -9.349 6.009 1.00 85.81 72 LY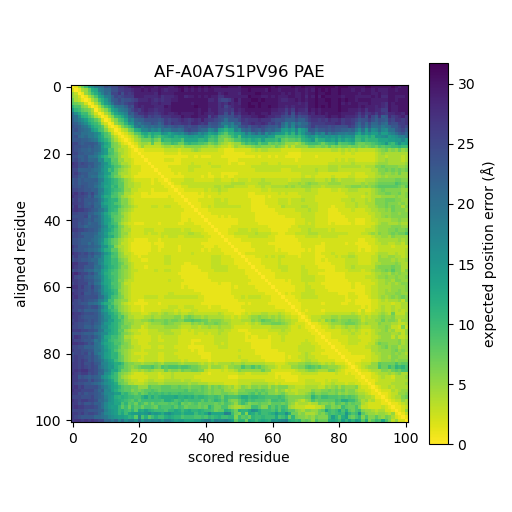S A CA 1
ATOM 540 C C . LYS A 1 72 ? -9.389 -9.604 6.412 1.00 85.81 72 LYS A C 1
ATOM 542 O O . LYS A 1 72 ? -8.646 -8.670 6.707 1.00 85.81 72 LYS A O 1
ATOM 547 N N . ASP A 1 73 ? -9.003 -10.875 6.376 1.00 88.06 73 ASP A N 1
ATOM 548 C CA . ASP A 1 73 ? -7.608 -11.287 6.518 1.00 88.06 73 ASP A CA 1
ATOM 549 C C . ASP A 1 73 ? -6.799 -10.789 5.313 1.00 88.06 73 ASP A C 1
ATOM 551 O O . ASP A 1 73 ? -7.207 -10.954 4.157 1.00 88.06 73 ASP A O 1
ATOM 555 N N . LEU A 1 74 ? -5.665 -10.156 5.592 1.00 92.25 74 LEU A N 1
ATOM 556 C CA . LEU A 1 74 ? -4.786 -9.557 4.596 1.00 92.25 74 LEU A CA 1
ATOM 557 C C . LEU A 1 74 ? -3.349 -9.808 4.997 1.00 92.25 74 LEU A C 1
ATOM 559 O O . LEU A 1 74 ? -2.995 -9.565 6.138 1.00 92.25 74 LEU A O 1
ATOM 563 N N . THR A 1 75 ? -2.507 -10.211 4.059 1.00 93.56 75 THR A N 1
ATOM 564 C CA . THR A 1 75 ? -1.081 -10.402 4.328 1.00 93.56 75 THR A CA 1
ATOM 565 C C . THR A 1 75 ? -0.271 -9.494 3.417 1.00 93.56 75 THR A C 1
ATOM 567 O O . THR A 1 75 ? -0.623 -9.297 2.257 1.00 93.56 75 THR A O 1
ATOM 570 N N . MET A 1 76 ? 0.816 -8.925 3.934 1.00 94.94 76 MET A N 1
ATOM 571 C CA . MET A 1 76 ? 1.831 -8.261 3.120 1.00 94.94 76 MET A CA 1
ATOM 572 C C . MET A 1 76 ? 3.168 -8.942 3.359 1.00 94.94 76 MET A C 1
ATOM 574 O O . MET A 1 76 ? 3.756 -8.809 4.430 1.00 94.94 76 MET A O 1
ATOM 578 N N . GLU A 1 77 ? 3.658 -9.635 2.339 1.00 96.12 77 GLU A N 1
ATOM 579 C CA . GLU A 1 77 ? 4.972 -10.263 2.369 1.00 96.12 77 GLU A CA 1
ATOM 580 C C . GLU A 1 77 ? 5.956 -9.424 1.558 1.00 96.12 77 GLU A C 1
ATOM 582 O O . GLU A 1 77 ? 5.711 -9.118 0.391 1.00 96.12 77 GLU A O 1
ATOM 587 N N . ALA A 1 78 ? 7.075 -9.043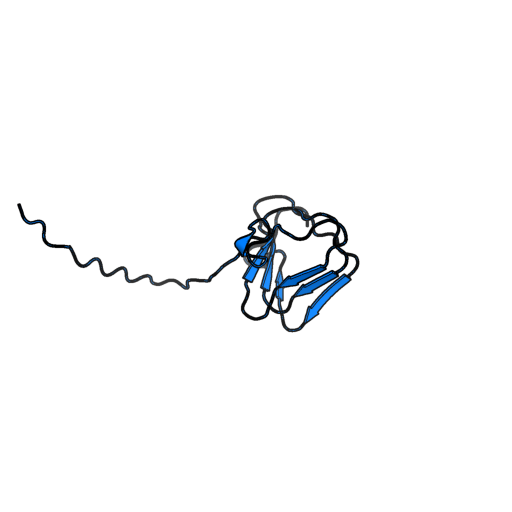 2.174 1.00 96.81 78 ALA A N 1
ATOM 588 C CA . ALA A 1 78 ? 8.158 -8.359 1.485 1.00 96.81 78 ALA A CA 1
ATOM 589 C C . ALA A 1 78 ? 9.521 -8.757 2.060 1.00 96.81 78 ALA A C 1
ATOM 591 O O . ALA A 1 78 ? 9.634 -8.991 3.263 1.00 96.81 78 ALA A O 1
ATOM 592 N N . THR A 1 79 ? 10.570 -8.796 1.231 1.00 97.75 79 THR A N 1
ATOM 593 C CA . THR A 1 79 ? 11.946 -8.976 1.741 1.00 97.75 79 THR A CA 1
ATOM 594 C C . THR A 1 79 ? 12.362 -7.794 2.618 1.00 97.75 79 THR A C 1
ATOM 596 O O . THR A 1 79 ? 12.985 -7.980 3.662 1.00 97.75 79 THR A O 1
ATOM 599 N N . TYR A 1 80 ? 11.978 -6.581 2.218 1.00 97.00 80 TYR A N 1
ATOM 600 C CA . TYR A 1 80 ? 12.265 -5.355 2.949 1.00 97.00 80 TYR A CA 1
ATOM 601 C C . TYR A 1 80 ? 11.026 -4.465 3.039 1.00 97.00 80 TYR A C 1
ATOM 603 O O . TYR A 1 80 ? 10.365 -4.193 2.037 1.00 97.00 80 TYR A O 1
ATOM 611 N N . ILE A 1 81 ? 10.755 -3.939 4.233 1.00 96.25 81 ILE A N 1
ATOM 612 C CA . ILE A 1 81 ? 9.789 -2.857 4.442 1.00 96.25 81 ILE A CA 1
ATOM 613 C C . ILE A 1 81 ? 10.535 -1.702 5.101 1.00 96.25 81 ILE A C 1
ATOM 615 O O . ILE A 1 81 ? 11.093 -1.849 6.187 1.00 96.25 81 ILE A O 1
ATOM 619 N N . MET A 1 82 ? 10.555 -0.550 4.438 1.00 97.19 82 MET A N 1
ATOM 620 C CA . MET A 1 82 ? 11.187 0.669 4.923 1.00 97.19 82 MET A CA 1
ATOM 621 C C . MET A 1 82 ? 10.125 1.740 5.133 1.00 97.19 82 MET A C 1
ATOM 623 O O . MET A 1 82 ? 9.456 2.150 4.191 1.00 97.19 82 MET A O 1
ATOM 627 N N . VAL A 1 83 ? 10.001 2.237 6.360 1.00 96.38 83 VAL A N 1
ATOM 628 C CA . VAL A 1 83 ? 9.131 3.376 6.671 1.00 96.38 83 VAL A CA 1
ATOM 629 C C . VAL A 1 83 ? 10.013 4.605 6.829 1.00 96.38 83 VAL A C 1
ATOM 631 O O . VAL A 1 83 ? 10.777 4.707 7.786 1.00 96.38 83 VAL A O 1
ATOM 634 N N . ASN A 1 84 ? 9.936 5.520 5.868 1.00 93.31 84 ASN A N 1
ATOM 635 C CA . ASN A 1 84 ? 10.765 6.717 5.821 1.00 93.31 84 ASN A CA 1
ATOM 636 C C . ASN A 1 84 ? 9.893 7.959 6.004 1.00 93.31 84 ASN A C 1
ATOM 638 O O . ASN A 1 84 ? 9.262 8.408 5.055 1.00 93.31 84 ASN A O 1
ATOM 642 N N . PHE A 1 85 ? 9.822 8.477 7.232 1.00 89.88 85 PHE A N 1
ATOM 643 C CA . PHE A 1 85 ? 8.951 9.595 7.648 1.00 89.88 85 PHE A CA 1
ATOM 644 C C . PHE A 1 85 ? 7.432 9.375 7.463 1.00 89.88 85 PHE A C 1
ATOM 646 O O . PHE A 1 85 ? 6.642 10.177 7.957 1.00 89.88 85 PHE A O 1
ATOM 653 N N . GLY A 1 86 ? 7.018 8.280 6.817 1.00 92.94 86 GLY A N 1
ATOM 654 C CA . GLY A 1 86 ? 5.627 7.881 6.631 1.00 92.94 86 GLY A CA 1
ATOM 655 C C . GLY A 1 86 ? 5.012 7.129 7.816 1.00 92.94 86 GLY A C 1
ATOM 656 O O . GLY A 1 86 ? 5.569 7.046 8.912 1.00 92.94 86 GLY A O 1
ATOM 657 N N . ARG A 1 87 ? 3.830 6.547 7.589 1.00 95.62 87 ARG A N 1
ATOM 658 C CA . ARG A 1 87 ? 3.075 5.754 8.568 1.00 95.62 87 ARG A CA 1
ATOM 659 C C . ARG A 1 87 ? 2.684 4.409 7.975 1.00 95.62 87 ARG A C 1
ATOM 661 O O . ARG A 1 87 ? 2.124 4.345 6.888 1.00 95.62 87 ARG A O 1
ATOM 668 N N . PHE A 1 88 ? 2.913 3.348 8.734 1.00 94.56 88 PHE A N 1
ATOM 669 C CA . PHE A 1 88 ? 2.425 2.004 8.444 1.00 94.56 88 PHE A CA 1
ATOM 670 C C . PHE A 1 88 ? 1.443 1.615 9.555 1.00 94.56 88 PHE A C 1
ATOM 672 O O . PHE A 1 88 ? 1.790 1.704 10.732 1.00 94.56 88 PHE A O 1
ATOM 679 N N . THR A 1 89 ? 0.195 1.277 9.226 1.00 94.44 89 THR A N 1
ATOM 680 C CA . THR A 1 89 ? -0.875 1.101 10.227 1.00 94.44 89 THR A CA 1
ATOM 681 C C . THR A 1 89 ? -1.693 -0.165 9.990 1.00 94.44 89 THR A C 1
ATOM 683 O O . THR A 1 89 ? -2.339 -0.309 8.955 1.00 94.44 89 THR A O 1
ATOM 686 N N . ILE A 1 90 ? -1.745 -1.029 11.004 1.00 90.69 90 ILE A N 1
ATOM 687 C CA . ILE A 1 90 ? -2.611 -2.212 11.065 1.00 90.69 90 ILE A CA 1
ATOM 688 C C . ILE A 1 90 ? -3.544 -2.029 12.269 1.00 90.69 90 ILE A C 1
ATOM 690 O O . ILE A 1 90 ? -3.188 -2.346 13.401 1.00 90.69 90 ILE A O 1
ATOM 694 N N . GLY A 1 91 ? -4.717 -1.434 12.035 1.00 85.50 91 GLY A N 1
ATOM 695 C CA . GLY A 1 91 ? -5.627 -1.014 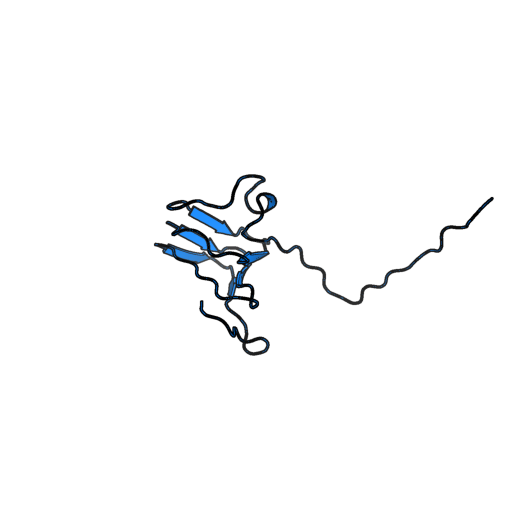13.110 1.00 85.50 91 GLY A CA 1
ATOM 696 C C . GLY A 1 91 ? -5.069 0.099 14.012 1.00 85.50 91 GLY A C 1
ATOM 697 O O . GLY A 1 91 ? -3.947 0.576 13.843 1.00 85.50 91 GLY A O 1
ATOM 698 N N . THR A 1 92 ? -5.884 0.548 14.964 1.00 83.94 92 THR A N 1
ATOM 699 C CA . THR A 1 92 ? -5.501 1.477 16.043 1.00 83.94 92 THR A CA 1
ATOM 700 C C . THR A 1 92 ? -6.113 1.009 17.367 1.00 83.94 92 THR A C 1
ATOM 702 O O . THR A 1 92 ? -6.988 0.147 17.348 1.00 83.94 92 THR A O 1
ATOM 705 N N . PRO A 1 93 ? -5.716 1.550 18.531 1.00 80.62 93 PRO A N 1
ATOM 706 C CA . PRO A 1 93 ? -6.378 1.222 19.796 1.00 80.62 93 PRO A CA 1
ATOM 707 C C . PRO A 1 93 ? -7.891 1.504 19.792 1.00 80.62 93 PRO A C 1
ATOM 709 O O . PRO A 1 93 ? -8.659 0.745 20.373 1.00 80.62 93 PRO A O 1
ATOM 712 N N . GLU A 1 94 ? -8.327 2.566 19.110 1.00 81.69 94 GLU A N 1
ATOM 713 C CA . GLU A 1 94 ? -9.740 2.952 18.983 1.00 81.69 94 GLU A CA 1
ATOM 714 C C . GLU A 1 94 ? -10.492 2.103 17.945 1.00 81.69 94 GLU A C 1
ATOM 716 O O . GLU A 1 94 ? -11.711 1.964 18.024 1.00 81.69 94 GLU A O 1
ATOM 721 N N . ALA A 1 95 ? -9.770 1.542 16.973 1.00 79.69 95 ALA A N 1
ATOM 722 C CA . ALA A 1 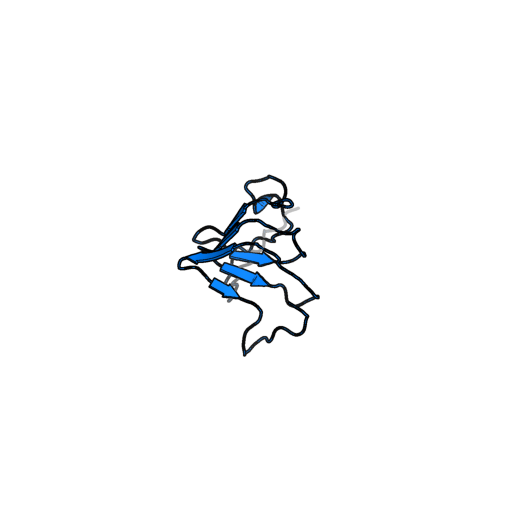95 ? -10.293 0.685 15.914 1.00 79.69 95 ALA A CA 1
ATOM 723 C C . ALA A 1 95 ? -9.341 -0.509 15.698 1.00 79.69 95 ALA A C 1
ATOM 725 O O . ALA A 1 95 ? -8.560 -0.510 14.734 1.00 79.69 95 ALA A O 1
ATOM 726 N N . PRO A 1 96 ? -9.350 -1.499 16.613 1.00 80.81 96 PRO A N 1
ATOM 727 C CA . PRO A 1 96 ? -8.389 -2.596 16.597 1.00 80.81 96 PRO A CA 1
ATOM 728 C C . PRO A 1 96 ? -8.537 -3.432 15.331 1.00 80.81 96 PRO A C 1
ATOM 730 O O . PRO A 1 96 ? -9.645 -3.632 14.831 1.00 80.81 96 PRO A O 1
ATOM 733 N N . PHE A 1 97 ? -7.414 -3.939 14.824 1.00 78.12 97 PHE A N 1
ATOM 734 C CA . PHE A 1 97 ? -7.439 -4.896 13.728 1.00 78.12 97 PHE A CA 1
ATOM 735 C C . PHE A 1 97 ? -7.949 -6.241 14.255 1.00 78.12 97 PHE A C 1
ATOM 737 O O . PHE A 1 97 ? -7.385 -6.791 15.199 1.00 78.12 97 PHE A O 1
ATOM 744 N N . THR A 1 98 ? -9.045 -6.742 13.691 1.00 79.00 98 THR A N 1
ATOM 745 C CA . THR A 1 98 ? -9.745 -7.950 14.170 1.00 79.00 98 THR A CA 1
ATOM 746 C C . THR A 1 98 ? -9.503 -9.170 13.284 1.00 79.00 98 THR A C 1
ATOM 748 O O . THR A 1 98 ? -10.126 -10.211 13.482 1.00 79.00 98 THR A O 1
ATOM 751 N N . HIS A 1 99 ? -8.603 -9.037 12.312 1.00 78.81 99 HIS A N 1
ATOM 752 C CA . HIS A 1 99 ? -8.271 -10.037 11.303 1.00 78.81 99 HIS A CA 1
ATOM 753 C C . HIS A 1 99 ? -6.804 -10.463 11.412 1.00 78.81 99 HIS A C 1
ATOM 755 O O . HIS A 1 99 ? -6.040 -9.911 12.207 1.00 78.81 99 HIS A O 1
ATOM 761 N N . LYS A 1 100 ? -6.394 -11.461 10.629 1.00 71.62 100 LYS A N 1
ATOM 762 C CA . LYS A 1 100 ? -4.978 -11.834 10.520 1.00 71.62 100 LYS A CA 1
ATOM 763 C C . LYS A 1 100 ? -4.250 -10.865 9.588 1.00 71.62 100 LYS A C 1
ATOM 765 O O . LYS A 1 100 ? -4.756 -10.584 8.500 1.00 71.62 100 LYS A O 1
ATOM 770 N N . ALA A 1 101 ? -3.104 -10.370 10.056 1.00 67.81 101 ALA A N 1
ATOM 771 C CA . ALA A 1 101 ? -2.165 -9.511 9.336 1.00 67.81 101 ALA A CA 1
ATOM 772 C C . ALA A 1 101 ? -0.773 -10.140 9.317 1.00 67.81 101 ALA A C 1
ATOM 774 O O . ALA A 1 101 ? -0.409 -10.730 10.363 1.00 67.81 101 ALA A O 1
#

Solvent-accessible surface area (backbone atoms only — not comparable to full-atom values): 6111 Å² total; per-residue (Å²): 141,83,83,79,84,78,86,75,81,78,82,70,95,65,88,87,75,84,70,37,46,50,77,37,30,71,66,49,82,69,33,74,51,67,50,69,61,31,66,47,75,42,47,70,92,40,34,36,32,41,75,58,62,57,51,52,25,38,35,38,39,27,35,11,35,42,32,53,49,82,85,50,71,40,47,85,47,52,80,37,78,45,75,55,94,33,45,81,40,74,44,43,94,93,51,63,56,86,54,59,108

Mean predicted aligned error: 8.56 Å

InterPro domains:
  IPR019316 G8 domain [PF10162] (27-101)
  IPR019316 G8 domain [PS51484] (26-101)
  IPR019316 G8 domain [SM01225] (26-101)
  IPR052387 Fibrocystin [PTHR46769] (4-101)

pLDDT: mean 85.97, std 16.83, range [37.66, 98.25]

Radius of gyration: 17.77 Å; Cα contacts (8 Å, |Δi|>4): 198; chains: 1; bounding box: 54×39×38 Å

Sequence (101 aa):
VGATPANGNAVVTGTYQYIDLWSRWTTWGNTAPPAEGDSAVVSEGQTVVLDTTPPQLYLVIVMGHLKFENTKDLTMEATYIMVNFGRFTIGTPEAPFTHKA

Organism: Neobodo designis (NCBI:txid312471)